Protein AF-A0A0F9GA25-F1 (afdb_monomer_lite)

Radius of gyration: 12.35 Å; chains: 1; bounding box: 26×23×31 Å

Organism: NCBI:txid412755

Foldseek 3Di:
DDPVVQLVCLLVLNWAQDPVVRDGDPQNCNVPVVSRDPNVVSVVVVVVVVVPPPDPPPDPD

Structure (mmCIF, N/CA/C/O backbone):
data_AF-A0A0F9GA25-F1
#
_entry.id   AF-A0A0F9GA25-F1
#
loop_
_atom_site.group_PDB
_atom_site.id
_atom_site.type_symbol
_atom_site.label_atom_id
_atom_site.label_alt_id
_atom_site.label_comp_id
_atom_site.label_asym_id
_atom_site.label_entity_id
_atom_site.label_seq_id
_atom_site.pdbx_PDB_ins_code
_atom_site.Cartn_x
_atom_site.Cartn_y
_atom_site.Cartn_z
_atom_site.occupancy
_atom_site.B_iso_or_equiv
_atom_site.auth_seq_id
_atom_site.auth_comp_id
_atom_site.auth_asym_id
_atom_site.auth_atom_id
_atom_site.pdbx_PDB_model_num
ATOM 1 N N . MET A 1 1 ? 7.931 5.783 -8.572 1.00 80.19 1 MET A N 1
ATOM 2 C CA . MET A 1 1 ? 6.788 6.359 -7.832 1.00 80.19 1 MET A CA 1
ATOM 3 C C . MET A 1 1 ? 7.262 6.867 -6.469 1.00 80.19 1 MET A C 1
ATOM 5 O O . MET A 1 1 ?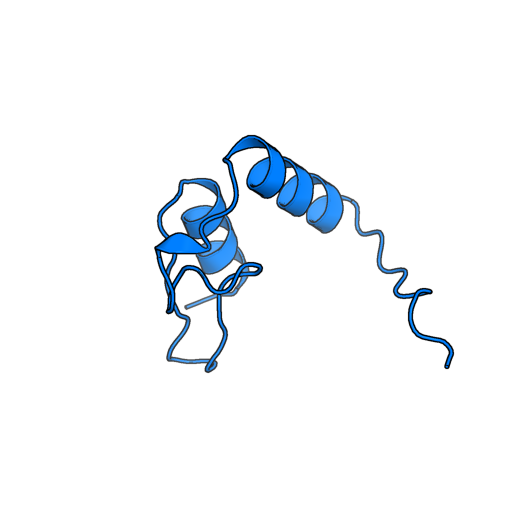 8.190 6.300 -5.903 1.00 80.19 1 MET A O 1
ATOM 9 N N . LYS A 1 2 ? 6.656 7.935 -5.923 1.00 82.94 2 LYS A N 1
ATOM 10 C CA . LYS A 1 2 ? 6.957 8.396 -4.552 1.00 82.94 2 LYS A CA 1
ATOM 11 C C . LYS A 1 2 ? 6.273 7.510 -3.490 1.00 82.94 2 LYS A C 1
ATOM 13 O O . LYS A 1 2 ? 5.152 7.068 -3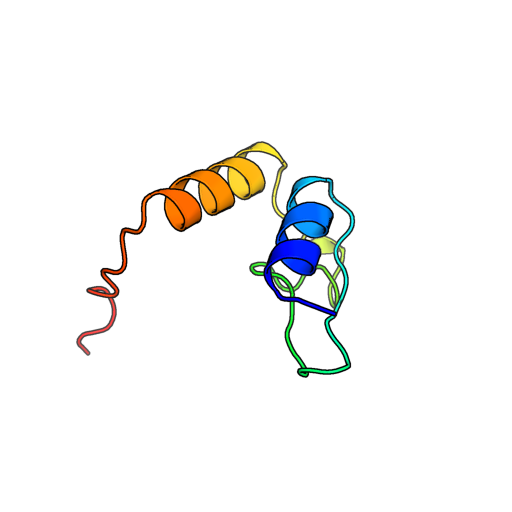.755 1.00 82.94 2 LYS A O 1
ATOM 18 N N . PRO A 1 3 ? 6.873 7.287 -2.306 1.00 85.31 3 PRO A N 1
ATOM 19 C CA . PRO A 1 3 ? 6.309 6.416 -1.262 1.00 85.31 3 PRO A CA 1
ATOM 20 C C . PRO A 1 3 ? 4.922 6.835 -0.786 1.00 85.31 3 PRO A C 1
ATOM 22 O O . PRO A 1 3 ? 4.043 5.997 -0.611 1.00 85.31 3 PRO A O 1
ATOM 25 N N . GLU A 1 4 ? 4.684 8.139 -0.659 1.00 90.06 4 GLU A N 1
ATOM 26 C CA . GLU A 1 4 ? 3.405 8.670 -0.186 1.00 90.06 4 GLU A CA 1
ATOM 27 C C . GLU A 1 4 ? 2.288 8.326 -1.175 1.00 90.06 4 GLU A C 1
ATOM 29 O O . GLU A 1 4 ? 1.193 7.923 -0.787 1.00 90.06 4 GLU A O 1
ATOM 34 N N . ARG A 1 5 ? 2.590 8.387 -2.479 1.00 91.88 5 ARG A N 1
ATOM 35 C CA . ARG A 1 5 ? 1.638 8.016 -3.528 1.00 91.88 5 ARG A CA 1
ATOM 36 C C . ARG A 1 5 ? 1.334 6.519 -3.524 1.00 91.88 5 ARG A C 1
ATOM 38 O O . ARG A 1 5 ? 0.185 6.140 -3.737 1.00 91.88 5 ARG A O 1
ATOM 45 N N . GLN A 1 6 ? 2.341 5.679 -3.284 1.00 94.75 6 GLN A N 1
ATOM 46 C CA . GLN A 1 6 ? 2.142 4.236 -3.139 1.00 94.75 6 GLN A CA 1
ATOM 47 C C . GLN A 1 6 ? 1.203 3.929 -1.967 1.00 94.75 6 GLN A C 1
ATOM 49 O O . GLN A 1 6 ? 0.282 3.122 -2.102 1.00 94.75 6 GLN A O 1
ATOM 54 N N . LEU A 1 7 ? 1.409 4.610 -0.838 1.00 93.88 7 LEU A N 1
ATOM 55 C CA . LEU A 1 7 ? 0.606 4.445 0.367 1.00 93.88 7 LEU A CA 1
ATOM 56 C C . LEU A 1 7 ? -0.844 4.918 0.164 1.00 93.88 7 LEU A C 1
ATOM 58 O O . LEU A 1 7 ? -1.776 4.216 0.553 1.00 93.88 7 LEU A O 1
ATOM 62 N N . GLU A 1 8 ? -1.056 6.057 -0.502 1.00 93.94 8 GLU A N 1
ATOM 63 C CA . GLU A 1 8 ? -2.395 6.55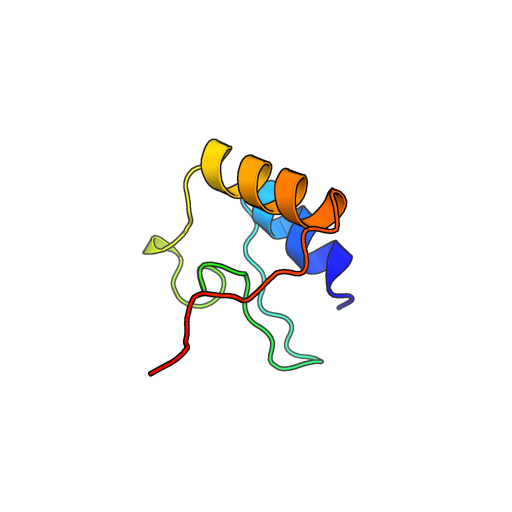5 -0.854 1.00 93.94 8 GLU A CA 1
ATOM 64 C C . GLU A 1 8 ? -3.198 5.556 -1.700 1.00 93.94 8 GLU A C 1
ATOM 66 O O . GLU A 1 8 ? -4.390 5.354 -1.453 1.00 93.94 8 GLU A O 1
ATOM 71 N N . LEU A 1 9 ? -2.563 4.953 -2.710 1.00 95.69 9 LEU A N 1
ATOM 72 C CA . LEU A 1 9 ? -3.198 3.963 -3.584 1.00 95.69 9 LEU A CA 1
ATOM 73 C C . LEU A 1 9 ? -3.531 2.688 -2.804 1.00 95.69 9 LEU A C 1
ATOM 75 O O . LEU A 1 9 ? -4.665 2.208 -2.856 1.00 95.69 9 LEU A O 1
ATOM 79 N N . TRP A 1 10 ? -2.594 2.212 -1.981 1.00 96.38 10 TRP A N 1
ATOM 80 C CA . TRP A 1 10 ? -2.812 1.052 -1.122 1.00 96.38 10 TRP A CA 1
ATOM 81 C C . TRP A 1 10 ? -3.999 1.247 -0.170 1.00 96.38 10 TRP A C 1
ATOM 83 O O . TRP A 1 10 ? -4.862 0.375 -0.080 1.00 96.38 10 TRP A O 1
ATOM 93 N N . VAL A 1 11 ? -4.131 2.414 0.475 1.00 95.69 11 VAL A N 1
ATOM 94 C CA . VAL A 1 11 ? -5.283 2.710 1.349 1.00 95.69 11 VAL A CA 1
ATOM 95 C C . VAL A 1 11 ? -6.609 2.631 0.583 1.00 95.69 11 VAL A C 1
ATOM 97 O O . VAL A 1 11 ? -7.586 2.087 1.113 1.00 95.69 11 VAL A O 1
ATOM 100 N N . LYS A 1 12 ? -6.633 3.073 -0.680 1.00 96.06 12 LYS A N 1
ATOM 101 C CA . LYS A 1 12 ? -7.796 2.963 -1.582 1.00 96.06 12 LYS A CA 1
ATOM 102 C C . LYS A 1 12 ? -8.065 1.537 -2.076 1.00 96.06 12 LYS A C 1
ATOM 104 O O . LYS A 1 12 ? -9.129 1.290 -2.631 1.00 96.06 12 LYS A O 1
ATOM 109 N N . GLY A 1 13 ? -7.158 0.593 -1.824 1.00 95.94 13 GLY A N 1
ATOM 110 C CA . GLY A 1 13 ? -7.256 -0.799 -2.271 1.00 95.94 13 GLY A CA 1
ATOM 111 C C . GLY A 1 13 ? -6.587 -1.068 -3.614 1.00 95.94 13 GLY A C 1
ATOM 112 O O . GLY A 1 13 ? -6.730 -2.161 -4.153 1.00 95.94 13 GLY A O 1
ATOM 113 N N . GLU A 1 14 ? -5.845 -0.098 -4.139 1.00 96.62 14 GLU A N 1
ATOM 114 C CA . GLU A 1 14 ? -5.047 -0.228 -5.352 1.00 96.62 14 GLU A CA 1
ATOM 115 C C . GLU A 1 14 ? -3.587 -0.484 -4.959 1.00 96.62 14 GLU A C 1
ATOM 117 O O . GLU A 1 14 ? -2.779 0.432 -4.811 1.00 96.62 14 GLU A O 1
ATOM 122 N N . SER A 1 15 ? -3.237 -1.747 -4.730 1.00 96.88 15 SER A N 1
ATOM 123 C CA . SER A 1 15 ? -1.892 -2.114 -4.279 1.00 96.88 15 SER A CA 1
ATOM 124 C C . SER A 1 15 ? -0.903 -2.166 -5.439 1.00 96.88 15 SER A C 1
ATOM 126 O O . SER A 1 15 ? -0.979 -3.053 -6.286 1.00 96.88 15 SER A O 1
ATOM 128 N N . VAL A 1 16 ? 0.059 -1.241 -5.460 1.00 97.12 16 VAL A N 1
ATOM 129 C CA . VAL A 1 16 ? 1.035 -1.090 -6.553 1.00 97.12 16 VAL A CA 1
ATOM 130 C C . VAL A 1 16 ? 2.462 -1.265 -6.036 1.00 97.12 16 VAL A C 1
ATOM 132 O O . VAL A 1 16 ? 2.828 -0.688 -5.011 1.00 97.12 16 VAL A O 1
ATOM 135 N N . HIS A 1 17 ? 3.277 -2.055 -6.739 1.00 96.94 17 HIS A N 1
ATOM 136 C CA . HIS A 1 17 ? 4.706 -2.199 -6.447 1.00 96.94 17 HIS A CA 1
ATOM 137 C C . HIS A 1 17 ? 5.458 -0.974 -6.981 1.00 96.94 17 HIS A C 1
ATOM 139 O O . HIS A 1 17 ? 5.156 -0.474 -8.062 1.00 96.94 17 HIS A O 1
ATOM 145 N N . ASN A 1 18 ? 6.419 -0.456 -6.223 1.00 95.31 18 ASN A N 1
ATOM 146 C CA . ASN A 1 18 ? 7.233 0.669 -6.660 1.00 95.31 18 ASN A CA 1
ATOM 147 C C . ASN A 1 18 ? 8.498 0.156 -7.347 1.00 95.31 18 ASN A C 1
ATOM 149 O O . ASN A 1 18 ? 9.545 0.076 -6.709 1.00 95.31 18 ASN A O 1
ATOM 153 N N . ASP A 1 19 ? 8.413 -0.163 -8.639 1.00 94.12 19 ASP A N 1
ATOM 154 C CA . ASP A 1 19 ? 9.535 -0.739 -9.401 1.00 94.12 19 ASP A CA 1
ATOM 155 C C . ASP A 1 19 ? 10.776 0.168 -9.437 1.00 94.12 19 ASP A C 1
ATOM 157 O O . ASP A 1 19 ? 11.901 -0.318 -9.464 1.00 94.12 19 ASP A O 1
ATOM 161 N N . GLU A 1 20 ? 10.595 1.492 -9.365 1.00 93.06 20 GLU A N 1
ATOM 162 C CA . GLU A 1 20 ? 11.712 2.449 -9.322 1.00 93.06 20 GLU A CA 1
ATOM 163 C C . GLU A 1 20 ? 12.563 2.321 -8.049 1.00 93.06 20 GLU A C 1
ATOM 165 O O . GLU A 1 20 ? 13.753 2.632 -8.075 1.00 93.06 20 GLU A O 1
ATOM 170 N N . ARG A 1 21 ? 11.963 1.893 -6.930 1.00 92.75 21 ARG A N 1
ATOM 171 C CA . ARG A 1 21 ? 12.649 1.735 -5.633 1.00 92.75 21 ARG A CA 1
ATOM 172 C C . ARG A 1 21 ? 12.740 0.279 -5.167 1.00 92.75 21 ARG A C 1
ATOM 174 O O . ARG A 1 21 ? 13.389 0.017 -4.161 1.00 92.75 21 ARG A O 1
ATOM 181 N N . GLY A 1 22 ? 12.101 -0.650 -5.878 1.00 94.44 22 GLY A N 1
ATOM 182 C CA . GLY A 1 22 ? 11.963 -2.052 -5.481 1.00 94.44 22 GLY A CA 1
ATOM 183 C C . GLY A 1 22 ? 11.147 -2.249 -4.197 1.00 94.44 22 GLY A C 1
ATOM 184 O O . GLY A 1 22 ? 11.408 -3.183 -3.442 1.00 94.44 22 GLY A O 1
ATOM 185 N N . GLU A 1 23 ? 10.199 -1.354 -3.902 1.00 95.12 23 GLU A N 1
ATOM 186 C CA . GLU A 1 23 ? 9.455 -1.348 -2.635 1.00 95.12 23 GLU A CA 1
ATOM 187 C C . GLU A 1 23 ? 8.031 -1.892 -2.798 1.00 95.12 23 GLU A C 1
ATOM 189 O O . GLU A 1 23 ? 7.279 -1.499 -3.693 1.00 95.12 23 GLU A O 1
ATOM 194 N N . CYS A 1 24 ? 7.630 -2.771 -1.880 1.00 96.62 24 CYS A N 1
ATOM 195 C CA . CYS A 1 24 ? 6.262 -3.281 -1.796 1.00 96.62 24 CYS A CA 1
ATOM 196 C C . CYS A 1 24 ? 5.348 -2.364 -0.971 1.00 96.62 24 CYS A C 1
ATOM 198 O O . CYS A 1 24 ? 5.813 -1.570 -0.156 1.00 96.62 24 CYS A O 1
ATOM 200 N N . CYS A 1 25 ? 4.032 -2.552 -1.120 1.00 95.31 25 CYS A N 1
ATOM 201 C CA . CYS A 1 25 ? 3.055 -2.053 -0.150 1.00 95.31 25 CYS A CA 1
ATOM 202 C C . CYS A 1 25 ? 3.299 -2.669 1.245 1.00 95.31 25 CYS A C 1
ATOM 204 O O . CYS A 1 25 ? 3.861 -3.767 1.317 1.00 95.31 25 CYS A O 1
ATOM 206 N N . PRO A 1 26 ? 2.805 -2.046 2.335 1.00 94.81 26 PRO A N 1
ATOM 207 C CA . PRO A 1 26 ? 3.013 -2.530 3.706 1.00 94.81 26 PRO A CA 1
ATOM 208 C C . PRO A 1 26 ? 2.597 -3.989 3.967 1.00 94.81 26 PRO A C 1
ATOM 210 O O . PRO A 1 26 ? 3.213 -4.665 4.784 1.00 94.81 26 PRO A O 1
ATOM 213 N N . ASP A 1 27 ? 1.576 -4.487 3.266 1.00 96.25 27 ASP A N 1
ATOM 214 C CA . ASP A 1 27 ? 1.062 -5.862 3.377 1.00 96.25 27 ASP A CA 1
ATOM 215 C C . ASP A 1 27 ? 1.503 -6.781 2.217 1.00 96.25 27 ASP A C 1
ATOM 217 O O . ASP A 1 27 ? 1.032 -7.912 2.096 1.00 96.25 27 ASP A O 1
ATOM 221 N N . PHE A 1 28 ? 2.400 -6.308 1.342 1.00 97.44 28 PHE A N 1
ATOM 222 C CA . PHE A 1 28 ? 2.875 -7.010 0.140 1.00 97.44 28 PHE A CA 1
ATOM 223 C C . PHE A 1 28 ? 1.789 -7.355 -0.892 1.00 97.44 28 PHE A C 1
ATOM 225 O O . PHE A 1 28 ? 2.036 -8.125 -1.829 1.00 97.44 28 PHE A O 1
ATOM 232 N N . SER A 1 29 ? 0.598 -6.764 -0.780 1.00 97.62 29 SER A 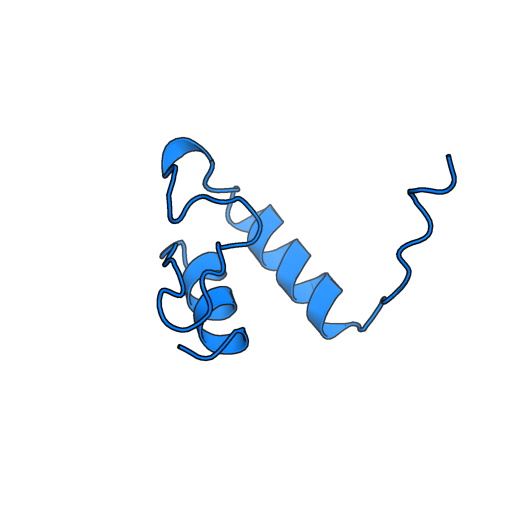N 1
ATOM 233 C CA . SER A 1 29 ? -0.531 -7.091 -1.654 1.00 97.62 29 SER A CA 1
ATOM 234 C C . SER A 1 29 ? -0.330 -6.690 -3.118 1.00 97.62 29 SER A C 1
ATOM 236 O O . SER A 1 29 ? -0.956 -7.283 -3.992 1.00 97.62 29 SER A O 1
ATOM 238 N N . CYS A 1 30 ? 0.614 -5.791 -3.423 1.00 96.88 30 CYS A N 1
ATOM 239 C CA . CYS A 1 30 ? 1.034 -5.510 -4.802 1.00 96.88 30 CYS A CA 1
ATOM 240 C C . CYS A 1 30 ? 1.601 -6.731 -5.536 1.00 96.88 30 CYS A C 1
ATOM 242 O O . CYS A 1 30 ? 1.498 -6.819 -6.754 1.00 96.88 30 CYS A O 1
ATOM 244 N N . CYS A 1 31 ? 2.217 -7.666 -4.809 1.00 97.12 31 CYS A N 1
ATOM 245 C CA . CYS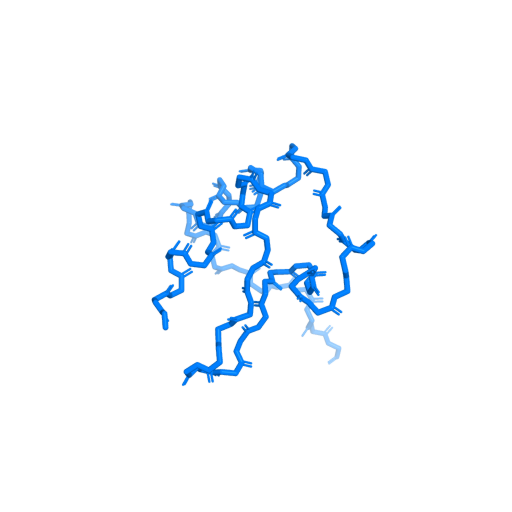 A 1 31 ? 2.787 -8.889 -5.376 1.00 97.12 31 CYS A CA 1
ATOM 246 C C . CYS A 1 31 ? 1.923 -10.117 -5.068 1.00 97.12 31 CYS A C 1
ATOM 248 O O . CYS A 1 31 ? 2.012 -11.133 -5.755 1.00 97.12 31 CYS A O 1
ATOM 250 N N . LYS A 1 32 ? 1.111 -10.045 -4.010 1.00 97.69 32 LYS A N 1
ATOM 251 C CA . LYS A 1 32 ? 0.267 -11.137 -3.520 1.00 97.69 32 LYS A CA 1
ATOM 252 C C . LYS A 1 32 ? -1.129 -10.598 -3.194 1.00 97.69 32 LYS A C 1
ATOM 254 O O . LYS A 1 32 ? -1.406 -10.339 -2.026 1.00 97.69 32 LYS A O 1
ATOM 259 N N . PRO A 1 33 ? -2.024 -10.439 -4.184 1.00 96.44 33 PRO A N 1
ATOM 260 C CA . PRO A 1 33 ? -3.303 -9.741 -4.001 1.00 96.44 33 PRO A CA 1
ATOM 261 C C . PRO A 1 33 ? -4.193 -10.285 -2.871 1.00 96.44 33 PRO A C 1
ATOM 263 O O . PRO A 1 33 ? -4.958 -9.538 -2.274 1.00 96.44 33 PRO A O 1
ATOM 266 N N . TRP A 1 34 ? -4.065 -11.569 -2.525 1.00 97.56 34 TRP A N 1
ATOM 267 C CA . TRP A 1 34 ? -4.785 -12.200 -1.410 1.00 97.56 34 TRP A CA 1
ATOM 268 C C . TRP A 1 34 ? -4.313 -11.762 -0.013 1.00 97.56 34 TRP A C 1
ATOM 270 O O . TRP A 1 34 ? -4.953 -12.114 0.972 1.00 97.56 34 TRP A O 1
ATOM 280 N N . LEU A 1 35 ? -3.200 -11.028 0.091 1.00 97.38 35 LEU A N 1
ATOM 281 C CA . LEU A 1 35 ? -2.716 -10.429 1.340 1.00 97.38 35 LEU A CA 1
ATOM 282 C C . LEU A 1 35 ? -3.270 -9.022 1.583 1.00 97.38 35 LEU A C 1
ATOM 284 O O . LEU A 1 35 ? -2.868 -8.385 2.550 1.00 97.38 35 LEU A O 1
ATOM 288 N N . LEU A 1 36 ? -4.150 -8.521 0.709 1.00 97.50 36 LEU A N 1
ATOM 289 C CA . LEU A 1 36 ? -4.710 -7.184 0.848 1.00 97.50 36 LEU A CA 1
ATOM 290 C C . LEU A 1 36 ? -5.423 -7.032 2.190 1.00 97.50 36 LEU A C 1
ATOM 292 O O . LEU A 1 36 ? -6.473 -7.637 2.423 1.00 97.50 36 LEU A O 1
ATOM 296 N N . ALA A 1 37 ? -4.862 -6.185 3.048 1.00 96.56 37 ALA A N 1
ATOM 297 C CA . ALA A 1 37 ? -5.432 -5.910 4.350 1.00 96.56 37 ALA A CA 1
ATOM 298 C C . ALA A 1 37 ? -6.819 -5.249 4.205 1.00 96.56 37 ALA A C 1
ATOM 300 O O . ALA A 1 37 ? -7.044 -4.455 3.273 1.00 96.56 37 ALA A O 1
ATOM 301 N N . PRO A 1 38 ? -7.756 -5.531 5.131 1.00 97.19 38 PRO A N 1
ATOM 302 C CA . PRO A 1 38 ? -9.041 -4.850 5.198 1.00 97.19 38 PRO A CA 1
ATOM 303 C C . PRO A 1 38 ? -8.890 -3.327 5.258 1.00 97.19 38 PRO A C 1
ATOM 305 O O . PRO A 1 38 ? -7.980 -2.796 5.892 1.00 97.19 38 PRO A O 1
ATOM 308 N N . GLU A 1 39 ? -9.835 -2.600 4.660 1.00 95.62 39 GLU A N 1
ATOM 309 C CA . GLU A 1 39 ? -9.771 -1.136 4.536 1.00 95.62 39 GLU A CA 1
ATOM 310 C C . GLU A 1 39 ? -9.533 -0.411 5.876 1.00 95.62 39 GLU A C 1
ATOM 312 O O . GLU A 1 39 ? -8.770 0.554 5.935 1.00 95.62 39 GLU A O 1
ATOM 317 N N . HIS A 1 40 ? -10.156 -0.882 6.961 1.00 95.06 40 HIS A N 1
ATOM 318 C CA . HIS A 1 40 ? -10.012 -0.276 8.285 1.00 95.06 40 HIS A CA 1
ATOM 319 C C . HIS A 1 40 ? -8.586 -0.409 8.852 1.00 95.06 40 HIS A C 1
ATOM 321 O O . HIS A 1 40 ? -8.094 0.531 9.478 1.00 95.06 40 HIS A O 1
ATOM 327 N N . GLU A 1 41 ? -7.892 -1.518 8.588 1.00 94.94 41 GLU A N 1
ATOM 328 C CA . GLU A 1 41 ? -6.492 -1.710 8.984 1.00 94.94 41 GLU A CA 1
ATOM 329 C C . GLU A 1 41 ? -5.574 -0.790 8.178 1.00 94.94 41 GLU A C 1
ATOM 331 O O . GLU A 1 41 ? -4.723 -0.111 8.753 1.00 94.94 41 GLU A O 1
ATOM 336 N N . ARG A 1 42 ? -5.808 -0.666 6.863 1.00 95.50 42 ARG A N 1
ATOM 337 C CA . ARG A 1 42 ? -5.023 0.229 5.994 1.00 95.50 42 ARG A CA 1
ATOM 338 C C . ARG A 1 42 ? -5.144 1.693 6.409 1.00 95.50 42 ARG A C 1
ATOM 340 O O . ARG A 1 42 ? -4.146 2.408 6.492 1.00 95.50 42 ARG A O 1
ATOM 347 N N . LYS A 1 43 ? -6.365 2.140 6.723 1.00 93.25 43 LYS A N 1
ATOM 348 C CA . LYS A 1 43 ? -6.620 3.492 7.253 1.00 93.25 43 LYS A CA 1
ATOM 349 C C . LYS A 1 43 ? -5.960 3.707 8.615 1.00 93.25 43 LYS A C 1
ATOM 351 O O . LYS A 1 43 ? -5.424 4.784 8.860 1.00 93.25 43 LYS A O 1
ATOM 356 N N . THR A 1 44 ? -5.978 2.693 9.482 1.00 92.00 44 THR A N 1
ATOM 357 C CA . THR A 1 44 ? -5.322 2.743 10.798 1.00 92.00 44 THR A CA 1
ATOM 358 C C . THR A 1 44 ? -3.807 2.868 10.655 1.00 92.00 44 THR A C 1
ATOM 360 O O . THR A 1 44 ? -3.207 3.700 11.330 1.00 92.00 44 THR A O 1
ATOM 363 N N . PHE A 1 45 ? -3.202 2.110 9.736 1.00 90.50 45 PHE A N 1
ATOM 364 C CA . PHE A 1 45 ? -1.773 2.189 9.431 1.00 90.50 45 PHE A CA 1
ATOM 365 C C . PHE A 1 45 ? -1.368 3.599 8.981 1.00 90.50 45 PHE A C 1
ATOM 367 O O . PHE A 1 45 ? -0.465 4.187 9.569 1.00 90.50 45 PHE A O 1
ATOM 374 N N . LEU A 1 46 ? -2.085 4.186 8.013 1.00 88.25 46 LEU A N 1
ATOM 375 C CA . LEU A 1 46 ? -1.837 5.568 7.577 1.00 88.25 46 LEU A CA 1
ATOM 376 C C . LEU A 1 46 ? -2.000 6.569 8.734 1.00 88.25 46 LEU A C 1
ATOM 378 O O . LEU A 1 46 ? -1.204 7.493 8.881 1.00 88.25 46 LEU A O 1
ATOM 382 N N . GLY A 1 47 ? -3.019 6.377 9.574 1.00 85.19 47 GLY A N 1
ATOM 383 C CA . GLY A 1 47 ? -3.255 7.225 10.739 1.00 85.19 47 GLY A CA 1
ATOM 384 C C . GLY A 1 47 ? -2.156 7.143 11.805 1.00 85.19 47 GLY A C 1
ATOM 385 O O . GLY A 1 47 ? -1.966 8.120 12.527 1.00 85.19 47 GLY A O 1
ATOM 386 N N . ALA A 1 48 ? -1.449 6.015 11.914 1.00 82.56 48 ALA A N 1
ATOM 387 C CA . ALA A 1 48 ? -0.288 5.854 12.790 1.00 82.56 48 ALA A CA 1
ATOM 388 C C . ALA A 1 48 ? 0.981 6.466 12.172 1.00 82.56 48 ALA A C 1
ATOM 390 O O . ALA A 1 48 ? 1.717 7.167 12.864 1.00 82.56 48 ALA A O 1
ATOM 391 N N . ASP A 1 49 ? 1.188 6.271 10.867 1.00 74.19 49 ASP A N 1
ATOM 392 C CA . ASP A 1 49 ? 2.307 6.842 10.105 1.00 74.19 49 ASP A CA 1
ATOM 393 C C . ASP A 1 49 ? 2.319 8.381 10.182 1.00 74.19 49 ASP A C 1
ATOM 395 O O . ASP A 1 49 ? 3.313 8.997 10.570 1.00 74.19 49 ASP A O 1
ATOM 399 N N . GLN A 1 50 ? 1.158 9.010 9.970 1.00 71.69 50 GLN A N 1
ATOM 400 C CA . GLN A 1 50 ? 0.993 10.468 10.050 1.00 71.69 50 GLN A CA 1
ATOM 401 C C . GLN A 1 50 ? 1.182 11.048 11.459 1.00 71.69 50 GLN A C 1
ATOM 403 O O . GLN A 1 50 ? 1.403 12.252 11.602 1.00 71.69 50 GLN A O 1
ATOM 408 N N . ARG A 1 51 ? 1.079 10.224 12.508 1.00 66.31 51 ARG A N 1
ATOM 409 C CA . ARG A 1 51 ? 1.273 10.656 13.903 1.00 66.31 51 ARG A CA 1
ATOM 410 C C . ARG A 1 51 ? 2.733 10.613 14.344 1.00 66.31 51 ARG A C 1
ATOM 412 O O . ARG A 1 51 ? 3.027 11.072 15.443 1.00 66.31 51 ARG A O 1
ATOM 419 N N . GLY A 1 52 ? 3.650 10.136 13.499 1.00 56.50 52 GLY A N 1
ATOM 420 C CA . GLY A 1 52 ? 5.083 10.201 13.777 1.00 56.50 52 GLY A CA 1
ATOM 421 C C . GLY A 1 52 ? 5.527 9.354 14.972 1.00 56.50 52 GLY A C 1
ATOM 422 O O . GLY A 1 52 ? 6.575 9.640 15.551 1.00 56.50 52 GLY A O 1
ATOM 423 N N . ASP A 1 53 ? 4.784 8.302 15.331 1.00 55.12 53 ASP A N 1
ATOM 424 C CA . ASP A 1 53 ? 5.202 7.335 16.353 1.00 55.12 53 ASP A CA 1
ATOM 425 C C . ASP A 1 53 ? 6.286 6.399 15.790 1.00 55.12 53 ASP A C 1
ATOM 427 O O . ASP A 1 53 ? 6.130 5.192 15.610 1.00 55.12 53 ASP A O 1
ATOM 431 N N . SER A 1 54 ? 7.446 6.993 15.511 1.00 51.12 54 SER A N 1
ATOM 432 C CA . SER A 1 54 ? 8.709 6.303 15.280 1.00 51.12 54 SER A CA 1
ATOM 433 C C . SER A 1 54 ? 9.196 5.688 16.591 1.00 51.12 54 SER A C 1
ATOM 435 O O . SER A 1 54 ? 10.132 6.198 17.204 1.00 51.12 54 SER A O 1
ATOM 437 N N . LYS A 1 55 ? 8.582 4.598 17.059 1.00 46.16 55 LYS A N 1
ATOM 438 C CA . LYS A 1 55 ? 9.183 3.763 18.112 1.00 46.16 55 LYS A CA 1
ATOM 439 C C . LYS A 1 55 ? 9.092 2.288 17.767 1.00 46.16 55 LYS A C 1
ATOM 441 O O . LYS A 1 55 ? 8.229 1.541 18.214 1.00 46.16 55 LYS A O 1
ATOM 446 N N . ASN A 1 56 ? 10.084 1.877 16.986 1.00 47.06 56 ASN A N 1
ATOM 447 C CA . ASN A 1 56 ? 10.507 0.497 16.837 1.00 47.06 56 ASN A CA 1
ATOM 448 C C . ASN A 1 56 ? 11.172 0.028 18.152 1.00 47.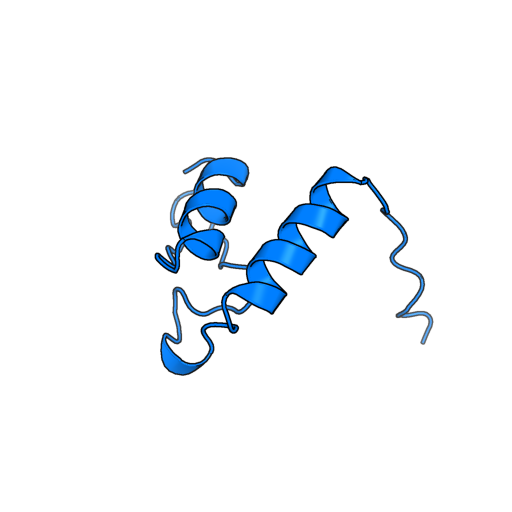06 56 ASN A C 1
ATOM 450 O O . ASN A 1 56 ? 12.392 -0.004 18.267 1.00 47.06 56 ASN A O 1
ATOM 454 N N . GLU A 1 57 ? 10.373 -0.284 19.175 1.00 43.88 57 GLU A N 1
ATOM 455 C CA . GLU A 1 57 ? 10.824 -0.951 20.409 1.00 43.88 57 GLU A CA 1
ATOM 456 C C . GLU A 1 57 ? 10.138 -2.319 20.536 1.00 43.88 57 GLU A C 1
ATOM 458 O O . GLU A 1 57 ? 9.454 -2.614 21.510 1.00 43.88 57 GLU A O 1
ATOM 463 N N . ARG A 1 58 ? 10.249 -3.164 19.502 1.00 48.34 58 ARG A N 1
ATOM 464 C CA . ARG A 1 58 ? 9.701 -4.534 19.559 1.00 48.34 58 ARG A CA 1
ATOM 465 C C . ARG A 1 58 ? 10.661 -5.647 19.132 1.00 48.34 58 ARG A C 1
ATOM 467 O O . ARG A 1 58 ? 10.334 -6.810 19.318 1.00 48.34 58 ARG A O 1
ATOM 474 N N . TYR A 1 59 ? 11.862 -5.316 18.659 1.00 50.91 59 TYR A N 1
ATOM 475 C CA . TYR A 1 59 ? 12.901 -6.301 18.339 1.00 50.91 59 TYR A CA 1
ATOM 476 C C . TYR A 1 59 ? 14.204 -5.983 19.079 1.00 50.91 59 TYR A C 1
ATOM 478 O O . TYR A 1 59 ? 15.209 -5.614 18.481 1.00 50.91 59 TYR A O 1
ATOM 486 N N . LYS A 1 60 ? 14.173 -6.108 20.408 1.00 41.16 60 LYS A N 1
ATOM 487 C CA . LYS A 1 60 ? 15.367 -6.455 21.188 1.00 41.16 60 LYS A CA 1
ATOM 488 C C . LYS A 1 60 ? 15.286 -7.971 21.397 1.00 41.16 60 LYS A C 1
ATOM 490 O O . LYS A 1 60 ? 14.476 -8.414 22.208 1.00 41.16 60 LYS A O 1
ATOM 495 N N . ILE A 1 61 ? 16.018 -8.733 20.582 1.00 43.38 61 ILE A N 1
ATOM 496 C CA . ILE A 1 61 ? 16.363 -10.140 20.848 1.00 43.38 61 ILE A CA 1
ATOM 497 C C . ILE A 1 61 ? 17.767 -10.128 21.436 1.00 43.38 61 ILE A C 1
ATOM 499 O O . ILE A 1 61 ? 18.609 -9.402 20.859 1.00 43.38 61 ILE A O 1
#

Secondary structure (DSSP, 8-state):
--HHHHHHHHHHT----BTTTTB--TT-TTT-GGG---HHHHHHHHHHHTTT-----S---

Sequence (61 aa):
MKPERQLELWVKGESVHNDERGECCPDFSCCKPWLLAPEHERKTFLGADQRGDSKNERYKI

pLDDT: mean 85.35, std 17.65, range [41.16, 97.69]